Protein AF-A0A2V9VYM4-F1 (afdb_monomer_lite)

Sequence (160 aa):
MPEVARNAEREFWQPPVVAPPVVLTPVAQPGMVEACDRCETEFIPGSRFCHVCGGARSEQATKHPATAWMREILTWARHLEFHNIEKWIAGVRVKLGLPTAALVSFVLGLICVAGAVGVGLIFTVQTTLDWQAVQVWRIEWLLGASASFLAGILLKKSAS

Secondary structure (DSSP, 8-state):
--HHHHHHHHHTTPPPPPPSP------------SB-TTT-PBPPTT-SB-TTT--BHHHHHTT-HHHHHHHHHHHHHHT--HHHHHHHHHHHHHHHT--HHHHHHHHHHHHHHHHHHHHHHH----SHHHHHHHHHHHHHHHHHHHHHHHHHHHHHHHT-

Structure (mmCIF, N/CA/C/O backbone):
data_AF-A0A2V9VYM4-F1
#
_entry.id   AF-A0A2V9VYM4-F1
#
loop_
_atom_site.group_PDB
_atom_site.id
_atom_site.type_symbol
_atom_site.label_atom_id
_atom_site.label_alt_id
_atom_site.label_comp_id
_atom_site.label_asym_id
_atom_site.label_entity_id
_atom_site.label_seq_id
_atom_site.pdbx_PDB_ins_code
_atom_site.Cartn_x
_atom_site.Cartn_y
_atom_site.Cartn_z
_atom_site.occupancy
_atom_site.B_iso_or_equiv
_atom_site.auth_seq_id
_atom_site.auth_comp_id
_atom_site.auth_asym_id
_atom_site.auth_atom_id
_atom_site.pdbx_PDB_model_num
ATOM 1 N N . MET A 1 1 ? 1.933 31.046 -67.793 1.00 49.50 1 MET A N 1
ATOM 2 C CA . MET A 1 1 ? 1.882 31.037 -66.317 1.00 49.50 1 MET A CA 1
ATOM 3 C C . MET A 1 1 ? 2.760 29.909 -65.760 1.00 49.50 1 MET A C 1
ATOM 5 O O . MET A 1 1 ? 2.224 28.862 -65.427 1.00 49.50 1 MET A O 1
ATOM 9 N N . PRO A 1 2 ? 4.097 30.067 -65.717 1.00 50.38 2 PRO A N 1
ATOM 10 C CA . PRO A 1 2 ? 5.013 29.061 -65.162 1.00 50.38 2 PRO A CA 1
ATOM 11 C C . PRO A 1 2 ? 5.511 29.383 -63.735 1.00 50.38 2 PRO A C 1
ATOM 13 O O . PRO A 1 2 ? 5.990 28.488 -63.045 1.00 50.38 2 PRO A O 1
ATOM 16 N N . GLU A 1 3 ? 5.364 30.628 -63.261 1.00 53.44 3 GLU A N 1
ATOM 17 C CA . GLU A 1 3 ? 5.802 31.057 -61.921 1.00 53.44 3 GLU A CA 1
ATOM 18 C 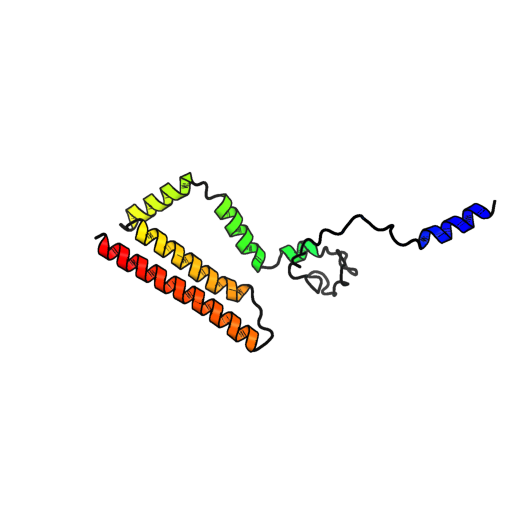C . GLU A 1 3 ? 5.076 30.341 -60.768 1.00 53.44 3 GLU A C 1
ATOM 20 O O . GLU A 1 3 ? 5.672 30.099 -59.722 1.00 53.44 3 GLU A O 1
ATOM 25 N N . VAL A 1 4 ? 3.802 29.973 -60.946 1.00 59.56 4 VAL A N 1
ATOM 26 C CA . VAL A 1 4 ? 2.980 29.387 -59.869 1.00 59.56 4 VAL A CA 1
ATOM 27 C C . VAL A 1 4 ? 3.399 27.943 -59.559 1.00 59.56 4 VAL A C 1
ATOM 29 O O . VAL A 1 4 ? 3.413 27.543 -58.399 1.00 59.56 4 VAL A O 1
ATOM 32 N N . ALA A 1 5 ? 3.832 27.179 -60.568 1.00 58.16 5 ALA A N 1
ATOM 33 C CA . ALA A 1 5 ? 4.268 25.792 -60.386 1.00 58.16 5 ALA A CA 1
ATOM 34 C C . ALA A 1 5 ? 5.604 25.683 -59.625 1.00 58.16 5 ALA A C 1
ATOM 36 O O . ALA A 1 5 ? 5.794 24.760 -58.840 1.00 58.16 5 ALA A O 1
ATOM 37 N N . ARG A 1 6 ? 6.508 26.659 -59.796 1.00 53.44 6 ARG A N 1
ATOM 38 C CA . ARG A 1 6 ? 7.813 26.684 -59.109 1.00 53.44 6 ARG A CA 1
ATOM 39 C C . ARG A 1 6 ? 7.732 27.040 -57.624 1.00 53.44 6 ARG A C 1
ATOM 41 O O . ARG A 1 6 ? 8.659 26.715 -56.886 1.00 53.44 6 ARG A O 1
ATOM 48 N N . ASN A 1 7 ? 6.668 27.717 -57.190 1.00 54.91 7 ASN A N 1
ATOM 49 C CA . ASN A 1 7 ? 6.484 28.050 -55.777 1.00 54.91 7 ASN A CA 1
ATOM 50 C C . ASN A 1 7 ? 5.916 26.869 -54.973 1.00 54.91 7 ASN A C 1
ATOM 52 O O . ASN A 1 7 ? 6.334 26.675 -53.837 1.00 54.91 7 ASN A O 1
ATOM 56 N N . ALA A 1 8 ? 5.081 26.018 -55.581 1.00 60.91 8 ALA A N 1
ATOM 57 C CA . ALA A 1 8 ? 4.496 24.851 -54.911 1.00 60.91 8 ALA A CA 1
ATOM 58 C C . ALA A 1 8 ? 5.543 23.797 -54.488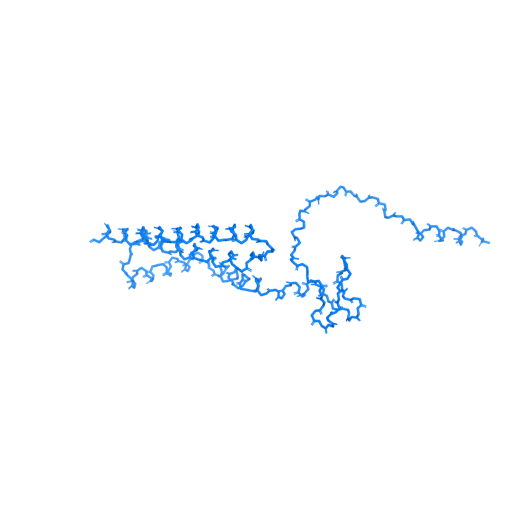 1.00 60.91 8 ALA A C 1
ATOM 60 O O . ALA A 1 8 ? 5.453 23.233 -53.401 1.00 60.91 8 ALA A O 1
ATOM 61 N N . GLU A 1 9 ? 6.587 23.567 -55.295 1.00 59.53 9 GLU A N 1
ATOM 62 C CA . GLU A 1 9 ? 7.681 22.649 -54.923 1.00 59.53 9 GLU A CA 1
ATOM 63 C C . GLU A 1 9 ? 8.544 23.173 -53.763 1.00 59.53 9 GLU A C 1
ATOM 65 O O . GLU A 1 9 ? 9.148 22.382 -53.037 1.00 59.53 9 GLU A O 1
ATOM 70 N N . ARG A 1 10 ? 8.599 24.497 -53.554 1.00 55.66 10 ARG A N 1
ATOM 71 C CA . ARG A 1 10 ? 9.357 25.100 -52.444 1.00 55.66 10 ARG A CA 1
ATOM 72 C C . ARG A 1 10 ? 8.613 25.031 -51.113 1.00 55.66 10 ARG A C 1
ATOM 74 O O . ARG A 1 10 ? 9.265 25.020 -50.073 1.00 55.66 10 ARG A O 1
ATOM 81 N N . GLU A 1 11 ? 7.283 24.972 -51.133 1.00 58.00 11 GLU A N 1
ATOM 82 C CA . GLU A 1 11 ? 6.452 24.861 -49.925 1.00 58.00 11 GLU A CA 1
ATOM 83 C C . GLU A 1 11 ? 6.497 23.458 -49.307 1.00 58.00 11 GLU A C 1
ATOM 85 O O . GLU A 1 11 ? 6.350 23.318 -48.095 1.00 58.00 11 GLU A O 1
ATOM 90 N N . PHE A 1 12 ? 6.781 22.424 -50.106 1.00 61.56 12 PHE A N 1
ATOM 91 C CA . PHE A 1 12 ? 6.808 21.036 -49.632 1.00 61.56 12 PHE A CA 1
ATOM 92 C C . PHE A 1 12 ? 7.933 20.752 -48.619 1.00 61.56 12 PHE A C 1
ATOM 94 O O . PHE A 1 12 ? 7.820 19.831 -47.814 1.00 61.56 12 PHE A O 1
ATOM 101 N N . TRP A 1 13 ? 9.009 21.550 -48.631 1.00 60.44 13 TRP A N 1
ATOM 102 C CA . TRP A 1 13 ? 10.202 21.336 -47.800 1.00 60.44 13 TRP A CA 1
ATOM 103 C C . TRP A 1 13 ? 10.461 22.429 -46.756 1.00 60.44 13 TRP A C 1
ATOM 105 O O . TRP A 1 13 ? 11.564 22.498 -46.210 1.00 60.44 13 TRP A O 1
ATOM 115 N N . GLN A 1 14 ? 9.486 23.288 -46.439 1.00 60.75 14 GLN A N 1
ATOM 116 C CA . GLN A 1 14 ? 9.689 24.259 -45.362 1.00 60.75 14 GLN A CA 1
ATOM 117 C C . GLN A 1 14 ? 9.597 23.578 -43.984 1.00 60.75 14 GLN A C 1
ATOM 119 O O . GLN A 1 14 ? 8.584 22.945 -43.681 1.00 60.75 14 GLN A O 1
ATOM 124 N N . PRO A 1 15 ? 10.631 23.690 -43.127 1.00 52.78 15 PRO A N 1
ATOM 125 C CA . PRO A 1 15 ? 10.552 23.186 -41.763 1.00 52.78 15 PRO A CA 1
ATOM 126 C C . PRO A 1 15 ? 9.474 23.960 -40.982 1.00 52.78 15 PRO A C 1
ATOM 128 O O . PRO A 1 15 ? 9.276 25.150 -41.247 1.00 52.78 15 PRO A O 1
ATOM 131 N N . PRO A 1 16 ? 8.781 23.327 -40.015 1.00 57.69 16 PRO A N 1
ATOM 132 C CA . PRO A 1 16 ? 7.723 23.986 -39.259 1.00 57.69 16 PRO A CA 1
ATOM 133 C C . PRO A 1 16 ? 8.269 25.252 -38.597 1.00 57.69 16 PRO A C 1
ATOM 135 O O . PRO A 1 16 ? 9.275 25.198 -37.886 1.00 57.69 16 PRO A O 1
ATOM 138 N N . VAL A 1 17 ? 7.622 26.393 -38.838 1.00 61.12 17 VAL A N 1
ATOM 139 C CA . VAL A 1 17 ? 7.974 27.667 -38.199 1.00 61.12 17 VAL A CA 1
ATOM 140 C C . VAL A 1 17 ? 7.956 27.466 -36.681 1.00 61.12 17 VAL A C 1
ATOM 142 O O . VAL A 1 17 ? 6.990 26.939 -36.130 1.00 61.12 17 VAL A O 1
ATOM 145 N N . VAL A 1 18 ? 9.064 27.831 -36.031 1.00 57.94 18 VAL A N 1
ATOM 146 C CA . VAL A 1 18 ? 9.358 27.582 -34.613 1.00 57.94 18 VAL A CA 1
ATOM 147 C C . VAL A 1 18 ? 8.173 27.976 -33.724 1.00 57.94 18 VAL A C 1
ATOM 149 O O . VAL A 1 18 ? 7.779 29.140 -33.670 1.00 57.94 18 VAL A O 1
ATOM 152 N N . ALA A 1 19 ? 7.610 26.988 -33.027 1.00 57.16 19 ALA A N 1
ATOM 153 C CA . ALA A 1 19 ? 6.556 27.178 -32.037 1.00 57.16 19 ALA A CA 1
ATOM 154 C C . ALA A 1 19 ? 7.085 27.917 -30.780 1.00 57.16 19 ALA A C 1
ATOM 156 O O . ALA A 1 19 ? 8.272 27.800 -30.462 1.00 57.16 19 ALA A O 1
ATOM 157 N N . PRO A 1 20 ? 6.228 28.660 -30.045 1.00 53.00 20 PRO A N 1
ATOM 158 C CA . PRO A 1 20 ? 6.589 29.335 -28.791 1.00 53.00 20 PRO A CA 1
ATOM 159 C C . PRO A 1 20 ? 7.131 28.357 -27.726 1.00 53.00 20 PRO A C 1
ATOM 161 O O . PRO A 1 20 ? 6.915 27.148 -27.846 1.00 53.00 20 PRO A O 1
ATOM 164 N N . PRO A 1 21 ? 7.860 28.855 -26.702 1.00 46.31 21 PRO A N 1
ATOM 165 C CA . PRO A 1 21 ? 8.792 28.065 -25.903 1.00 46.31 21 PRO A CA 1
ATOM 166 C C . PRO A 1 21 ? 8.160 26.805 -25.322 1.00 46.31 21 PRO A C 1
ATOM 168 O O . PRO A 1 21 ? 7.143 26.845 -24.629 1.00 46.31 21 PRO A O 1
ATOM 171 N N . VAL A 1 22 ? 8.832 25.689 -25.597 1.00 51.16 22 VAL A N 1
ATOM 172 C CA . VAL A 1 22 ? 8.578 24.380 -25.009 1.00 51.16 22 VAL A CA 1
ATOM 173 C C . VAL A 1 22 ? 8.654 24.518 -23.492 1.00 51.16 22 VAL A C 1
ATOM 175 O O . VAL A 1 22 ? 9.733 24.599 -22.906 1.00 51.16 22 VAL A O 1
ATOM 178 N N . VAL A 1 23 ? 7.492 24.520 -22.844 1.00 48.31 23 VAL A N 1
ATOM 179 C CA . VAL A 1 23 ? 7.399 24.115 -21.447 1.00 48.31 23 VAL A CA 1
ATOM 180 C C . VAL A 1 23 ? 7.785 22.642 -21.444 1.00 48.31 23 VAL A C 1
ATOM 182 O O . VAL A 1 23 ? 7.014 21.798 -21.903 1.00 48.31 23 VAL A O 1
ATOM 185 N N . LEU A 1 24 ? 9.002 22.341 -20.986 1.00 43.91 24 LEU A N 1
ATOM 186 C CA . LEU A 1 24 ? 9.437 20.983 -20.679 1.00 43.91 24 LEU A CA 1
ATOM 187 C C . LEU A 1 24 ? 8.566 20.476 -19.528 1.00 43.91 24 LEU A C 1
ATOM 189 O O . LEU A 1 24 ? 8.944 20.506 -18.361 1.00 43.91 24 LEU A O 1
ATOM 193 N N . THR A 1 25 ? 7.358 20.036 -19.860 1.00 47.22 25 THR A N 1
ATOM 194 C CA . THR A 1 25 ? 6.664 19.066 -19.033 1.00 47.22 25 THR A CA 1
ATOM 195 C C . THR A 1 25 ? 7.531 17.814 -19.088 1.00 47.22 25 THR A C 1
ATOM 197 O O . THR A 1 25 ? 7.842 17.352 -20.190 1.00 47.22 25 THR A O 1
ATOM 200 N N . PRO A 1 26 ? 7.975 17.264 -17.945 1.00 40.03 26 PRO A N 1
ATOM 201 C CA . PRO A 1 26 ? 8.543 15.935 -17.948 1.00 40.03 26 PRO A CA 1
ATOM 202 C C . PRO A 1 26 ? 7.421 15.033 -18.449 1.00 40.03 26 PRO A C 1
ATOM 204 O O . PRO A 1 26 ? 6.457 14.762 -17.732 1.00 40.03 26 PRO A O 1
ATOM 207 N N . VAL A 1 27 ? 7.505 14.615 -19.711 1.00 43.53 27 VAL A N 1
ATOM 208 C CA . VAL A 1 27 ? 6.760 13.460 -20.181 1.00 43.53 27 VAL A CA 1
ATOM 209 C C . VAL A 1 27 ? 7.390 12.312 -19.417 1.00 43.53 27 VAL A C 1
ATOM 211 O O . VAL A 1 27 ? 8.401 11.750 -19.832 1.00 43.53 27 VAL A O 1
ATOM 214 N N . ALA A 1 28 ? 6.843 12.039 -18.232 1.00 40.81 28 ALA A N 1
ATOM 215 C CA . ALA A 1 28 ? 6.978 10.755 -17.586 1.00 40.81 28 ALA A CA 1
ATOM 216 C C . ALA A 1 28 ? 6.583 9.754 -18.661 1.00 40.81 28 ALA A C 1
ATOM 218 O O . ALA A 1 28 ? 5.405 9.679 -18.995 1.00 40.81 28 ALA A O 1
ATOM 219 N N . GLN A 1 29 ? 7.563 9.119 -19.303 1.00 43.12 29 GLN A N 1
ATOM 220 C CA . GLN A 1 29 ? 7.290 8.126 -20.325 1.00 43.12 29 GLN A CA 1
ATOM 221 C C . GLN A 1 29 ? 6.611 6.978 -19.580 1.00 43.12 29 GLN A C 1
ATOM 223 O O . GLN A 1 29 ? 7.286 6.288 -18.811 1.00 43.12 29 GLN A O 1
ATOM 228 N N . PRO A 1 30 ? 5.285 6.789 -19.714 1.00 47.56 30 PRO A N 1
ATOM 229 C CA . PRO A 1 30 ? 4.707 5.555 -19.223 1.00 47.56 30 PRO A CA 1
ATOM 230 C C . PRO A 1 30 ? 5.315 4.466 -20.106 1.00 47.56 30 PRO A C 1
ATOM 232 O O . PRO A 1 30 ? 5.329 4.649 -21.324 1.00 47.56 30 PRO A O 1
ATOM 235 N N . GLY A 1 31 ? 5.878 3.416 -19.495 1.00 55.19 31 GLY A N 1
ATOM 236 C CA . GLY A 1 31 ? 6.606 2.334 -20.171 1.00 55.19 31 GLY A CA 1
ATOM 237 C C . GLY A 1 31 ? 6.037 2.063 -21.559 1.00 55.19 31 GLY A C 1
ATOM 238 O O . GLY A 1 31 ? 4.923 1.556 -21.698 1.00 55.19 31 GLY A O 1
ATOM 239 N N . MET A 1 32 ? 6.740 2.550 -22.584 1.00 55.34 32 MET A N 1
ATOM 240 C CA . MET A 1 32 ? 6.224 2.501 -23.941 1.00 55.34 32 MET A CA 1
ATOM 241 C C . MET A 1 32 ? 6.337 1.061 -24.400 1.00 55.34 32 MET A C 1
ATOM 243 O O . MET A 1 32 ? 7.434 0.520 -24.458 1.00 55.34 32 MET A O 1
ATOM 247 N N . VAL A 1 33 ? 5.204 0.448 -24.728 1.00 61.66 33 VAL A N 1
ATOM 248 C CA . VAL A 1 33 ? 5.185 -0.895 -25.304 1.00 61.66 33 VAL A CA 1
ATOM 249 C C . VAL A 1 33 ? 6.031 -0.866 -26.587 1.00 61.66 33 VAL A C 1
ATOM 251 O O . VAL A 1 33 ? 5.762 -0.080 -27.508 1.00 61.66 33 VAL A O 1
ATOM 254 N N . GLU A 1 34 ? 7.119 -1.636 -26.602 1.00 70.62 34 GLU A N 1
ATOM 255 C CA . GLU A 1 34 ? 8.090 -1.659 -27.705 1.00 70.62 34 GLU A CA 1
ATOM 256 C C . GLU A 1 34 ? 7.565 -2.465 -28.901 1.00 70.62 34 GLU A C 1
ATOM 258 O O . GLU A 1 34 ? 7.880 -2.131 -30.041 1.00 70.62 34 GLU A O 1
ATOM 263 N N . ALA A 1 35 ? 6.659 -3.419 -28.660 1.00 83.31 35 ALA A N 1
ATOM 264 C CA . ALA A 1 35 ? 6.013 -4.252 -29.672 1.00 83.31 35 ALA A CA 1
ATOM 265 C C . ALA A 1 35 ? 4.479 -4.153 -29.623 1.00 83.31 35 ALA A C 1
ATOM 267 O O . ALA A 1 35 ? 3.885 -3.872 -28.589 1.00 83.31 35 ALA A O 1
ATOM 268 N N . CYS A 1 36 ? 3.815 -4.361 -30.756 1.00 84.94 36 CYS A N 1
ATOM 269 C CA . CYS A 1 36 ? 2.358 -4.342 -30.835 1.00 84.94 36 CYS A CA 1
ATOM 270 C C . CYS A 1 36 ? 1.740 -5.655 -30.341 1.00 84.94 36 CYS A C 1
ATOM 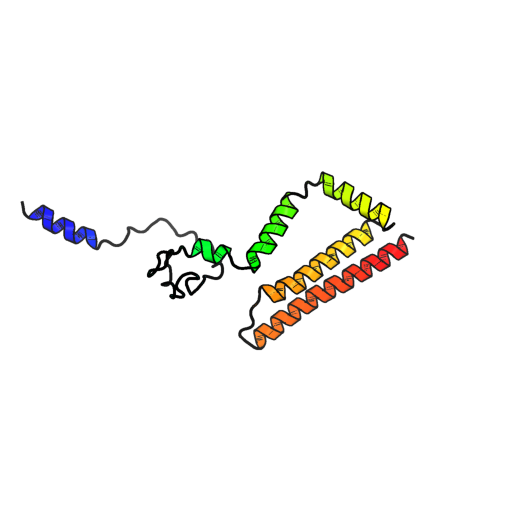272 O O . CYS A 1 36 ? 1.975 -6.694 -30.944 1.00 84.94 36 CYS A O 1
ATOM 274 N N . ASP A 1 37 ? 0.825 -5.603 -29.367 1.00 83.44 37 ASP A N 1
ATOM 275 C CA . ASP A 1 37 ? 0.129 -6.795 -28.831 1.00 83.44 37 ASP A CA 1
ATOM 276 C C . ASP A 1 37 ? -0.702 -7.579 -29.868 1.00 83.44 37 ASP A C 1
ATOM 278 O O . ASP A 1 37 ? -1.182 -8.674 -29.589 1.00 83.44 37 ASP A O 1
ATOM 282 N N . ARG A 1 38 ? -0.972 -6.990 -31.042 1.00 81.62 38 ARG A N 1
ATOM 283 C CA . ARG A 1 38 ? -1.860 -7.576 -32.060 1.00 81.62 38 ARG A CA 1
ATOM 284 C C . ARG A 1 38 ? -1.115 -8.334 -33.155 1.00 81.62 38 ARG A C 1
ATOM 286 O O . ARG A 1 38 ? -1.647 -9.307 -33.673 1.00 81.62 38 ARG A O 1
ATOM 293 N N . CYS A 1 39 ? 0.050 -7.840 -33.561 1.00 88.06 39 CYS A N 1
ATOM 294 C CA . CYS A 1 39 ? 0.826 -8.397 -34.674 1.00 88.06 39 CYS A CA 1
ATOM 295 C C . CYS A 1 39 ? 2.306 -8.592 -34.333 1.00 88.06 39 CYS A C 1
ATOM 297 O O . CYS A 1 39 ? 3.096 -8.875 -35.227 1.00 88.06 39 CYS A O 1
ATOM 299 N N . GLU A 1 40 ? 2.675 -8.373 -33.068 1.00 85.00 40 GLU A N 1
ATOM 300 C CA . GLU A 1 40 ? 4.011 -8.583 -32.495 1.00 85.00 40 GLU A CA 1
ATOM 301 C C . GLU A 1 40 ? 5.129 -7.782 -33.176 1.00 85.00 40 GLU A C 1
ATOM 303 O O . GLU A 1 40 ? 6.310 -7.985 -32.920 1.00 85.00 40 GLU A O 1
ATOM 308 N N . THR A 1 41 ? 4.768 -6.819 -34.024 1.00 85.69 41 THR A N 1
ATOM 309 C CA . THR A 1 41 ? 5.735 -5.963 -34.705 1.00 85.69 41 THR A CA 1
ATOM 310 C C . THR A 1 41 ? 6.178 -4.833 -33.793 1.00 85.69 41 THR A C 1
ATOM 312 O O . THR A 1 41 ? 5.348 -4.198 -33.135 1.00 85.69 41 THR A O 1
ATOM 315 N N . GLU A 1 42 ? 7.475 -4.542 -33.805 1.00 84.75 42 GLU A N 1
ATOM 316 C CA . GLU A 1 42 ? 8.040 -3.386 -33.121 1.00 84.75 42 GLU A CA 1
ATOM 317 C C . GLU A 1 42 ? 7.419 -2.065 -33.604 1.00 84.75 42 GLU A C 1
ATOM 319 O O . GLU A 1 42 ? 7.126 -1.846 -34.787 1.00 84.75 42 GLU A O 1
ATOM 324 N N . PHE A 1 43 ? 7.176 -1.162 -32.660 1.00 85.56 43 PHE A N 1
ATOM 325 C CA . PHE A 1 43 ? 6.721 0.184 -32.970 1.00 85.56 43 PHE A CA 1
ATOM 326 C C . PHE A 1 43 ? 7.913 1.076 -33.299 1.00 85.56 43 PHE A C 1
ATOM 328 O O . PHE A 1 43 ? 8.869 1.170 -32.532 1.00 85.56 43 PHE A O 1
ATOM 335 N N . ILE A 1 44 ? 7.784 1.862 -34.367 1.00 83.44 44 ILE A N 1
ATOM 336 C CA . ILE A 1 44 ? 8.755 2.908 -34.696 1.00 83.44 44 ILE A CA 1
ATOM 337 C C . ILE A 1 44 ? 8.821 3.907 -33.520 1.00 83.44 44 ILE A C 1
ATOM 339 O O . ILE A 1 44 ? 7.763 4.293 -32.992 1.00 83.44 44 ILE A O 1
ATOM 343 N N . PRO A 1 45 ? 10.014 4.347 -33.082 1.00 81.56 45 PRO A N 1
ATOM 344 C CA . PRO A 1 45 ? 10.150 5.361 -32.039 1.00 81.56 45 PRO A CA 1
ATOM 345 C C . PRO A 1 45 ? 9.300 6.604 -32.345 1.00 81.56 45 PRO A C 1
ATOM 347 O O . PRO A 1 45 ? 9.336 7.139 -33.448 1.00 81.56 45 PRO A O 1
ATOM 350 N N . GLY A 1 46 ? 8.473 7.035 -31.387 1.00 74.88 46 GLY A N 1
ATOM 351 C CA . GLY A 1 46 ? 7.565 8.181 -31.555 1.00 74.88 46 GLY A CA 1
ATOM 352 C C . GLY A 1 46 ? 6.266 7.914 -32.336 1.00 74.88 46 GLY A C 1
ATOM 353 O O . GLY A 1 46 ? 5.396 8.784 -32.369 1.00 74.88 46 GLY A O 1
ATOM 354 N N . SER A 1 47 ? 6.073 6.725 -32.921 1.00 80.81 47 SER A N 1
ATOM 355 C CA . SER A 1 47 ? 4.809 6.379 -33.588 1.00 80.81 47 SER A CA 1
ATOM 356 C C . SER A 1 47 ? 3.669 6.155 -32.584 1.00 80.81 47 SER A C 1
ATOM 358 O O . SER A 1 47 ? 3.844 5.518 -31.540 1.00 80.81 47 SER A O 1
ATOM 360 N N . ARG A 1 48 ? 2.479 6.687 -32.907 1.00 82.56 48 ARG A N 1
ATOM 361 C CA . ARG A 1 48 ? 1.237 6.488 -32.130 1.00 82.56 48 ARG A CA 1
ATOM 362 C C . ARG A 1 48 ? 0.460 5.232 -32.535 1.00 82.56 48 ARG A C 1
ATOM 364 O O . ARG A 1 48 ? -0.325 4.733 -31.732 1.00 82.56 48 ARG A O 1
ATOM 371 N N . PHE A 1 49 ? 0.687 4.726 -33.746 1.00 86.44 49 PHE A N 1
ATOM 372 C CA . PHE A 1 49 ? -0.005 3.574 -34.325 1.00 86.44 49 PHE A CA 1
ATOM 373 C C . PHE A 1 49 ? 1.000 2.580 -34.916 1.00 86.44 49 PHE A C 1
ATOM 375 O O . PHE A 1 49 ? 2.076 2.980 -35.361 1.00 86.44 49 PHE A O 1
ATOM 382 N N . CYS A 1 50 ? 0.650 1.293 -34.924 1.00 89.19 50 CYS A N 1
ATOM 383 C CA . CYS A 1 50 ? 1.478 0.241 -35.501 1.00 89.19 50 CYS A CA 1
ATOM 384 C C . CYS A 1 50 ? 1.489 0.381 -37.024 1.00 89.19 50 CYS A C 1
ATOM 386 O O . CYS A 1 50 ? 0.433 0.461 -37.650 1.00 89.19 50 CYS A O 1
ATOM 388 N N . HIS A 1 51 ? 2.678 0.364 -37.619 1.00 89.00 51 HIS A N 1
ATOM 389 C CA . HIS A 1 51 ? 2.852 0.529 -39.059 1.00 89.00 51 HIS A CA 1
ATOM 390 C C . HIS A 1 51 ? 2.374 -0.683 -39.882 1.00 89.00 51 HIS A C 1
ATOM 392 O O . HIS A 1 51 ? 2.168 -0.547 -41.082 1.00 89.00 51 HIS A O 1
ATOM 398 N N . VAL A 1 52 ? 2.177 -1.847 -39.249 1.00 91.50 52 VAL A N 1
ATOM 399 C CA . VAL A 1 52 ? 1.700 -3.073 -39.914 1.00 91.50 52 VAL A CA 1
ATOM 400 C C . VAL A 1 52 ? 0.188 -3.237 -39.786 1.00 91.50 52 VAL A C 1
ATOM 402 O O . VAL A 1 52 ? -0.502 -3.397 -40.786 1.00 91.50 52 VAL A O 1
ATOM 405 N N . CYS A 1 53 ? -0.349 -3.200 -38.562 1.00 90.19 53 CYS A N 1
ATOM 406 C CA . CYS A 1 53 ? -1.763 -3.513 -38.312 1.00 90.19 53 CYS A CA 1
ATOM 407 C C . CYS A 1 53 ? -2.635 -2.304 -37.933 1.00 90.19 53 CYS A C 1
ATOM 409 O O . CYS A 1 53 ? -3.839 -2.464 -37.730 1.00 90.19 53 CYS A O 1
ATOM 411 N N . GLY A 1 54 ? -2.048 -1.113 -37.773 1.00 86.75 54 GLY A N 1
ATOM 412 C CA . GLY A 1 54 ? -2.764 0.105 -37.380 1.00 86.75 54 GLY A CA 1
ATOM 413 C C . GLY A 1 54 ? -3.181 0.188 -35.904 1.00 86.75 54 GLY A C 1
ATOM 414 O O . GLY A 1 54 ? -3.886 1.120 -35.528 1.00 86.75 54 GLY A O 1
ATOM 415 N N . GLY A 1 55 ? -2.771 -0.753 -35.043 1.00 85.19 55 GLY A N 1
ATOM 416 C CA . GLY A 1 55 ? -3.116 -0.744 -33.612 1.00 85.19 55 GLY A CA 1
ATOM 417 C C . GLY A 1 55 ? -2.571 0.480 -32.860 1.00 85.19 55 GLY A C 1
ATOM 418 O O . GLY A 1 55 ? -1.421 0.865 -33.065 1.00 85.19 55 GLY A O 1
ATOM 419 N N . ALA A 1 56 ? -3.378 1.090 -31.984 1.00 83.00 56 ALA A N 1
ATOM 420 C CA . ALA A 1 56 ? -2.994 2.274 -31.211 1.00 83.00 56 ALA A CA 1
ATOM 421 C C . ALA A 1 56 ? -2.092 1.924 -30.011 1.00 83.00 56 ALA A C 1
ATOM 423 O O . ALA A 1 56 ? -2.456 1.117 -29.155 1.00 83.00 56 ALA A O 1
ATOM 424 N N . ARG A 1 57 ? -0.937 2.593 -29.905 1.00 76.94 57 ARG A N 1
ATOM 425 C CA . ARG A 1 57 ? 0.072 2.356 -28.855 1.00 76.94 57 ARG A CA 1
ATOM 426 C C . ARG A 1 57 ? -0.395 2.791 -27.463 1.00 76.94 57 ARG A C 1
ATOM 428 O O . ARG A 1 57 ? -0.068 2.158 -26.464 1.00 76.94 57 ARG A O 1
ATOM 435 N N . SER A 1 58 ? -1.183 3.867 -27.385 1.00 67.44 58 SER A N 1
ATOM 436 C CA . SER A 1 58 ? -1.664 4.433 -26.115 1.00 67.44 58 SER A CA 1
ATOM 437 C C . SER A 1 58 ? -2.693 3.550 -25.412 1.00 67.44 58 SER A C 1
ATOM 439 O O . SER A 1 58 ? -2.682 3.457 -24.189 1.00 67.44 58 SER A O 1
ATOM 441 N N . GLU A 1 59 ? -3.566 2.883 -26.166 1.00 63.75 59 GLU A N 1
ATOM 442 C CA . GLU A 1 59 ? -4.558 1.962 -25.597 1.00 63.75 59 GLU A CA 1
ATOM 443 C C . GLU A 1 59 ? -3.889 0.700 -25.040 1.00 63.75 59 GLU A C 1
ATOM 445 O O . GLU A 1 59 ? -4.312 0.169 -24.015 1.00 63.75 59 GLU A O 1
ATOM 450 N N . GLN A 1 60 ? -2.800 0.254 -25.669 1.00 62.88 60 GLN A N 1
ATOM 451 C CA . GLN A 1 60 ? -2.012 -0.897 -25.224 1.00 62.88 60 GLN A CA 1
ATOM 452 C C . GLN A 1 60 ? -1.203 -0.577 -23.959 1.00 62.88 60 GLN A C 1
ATOM 454 O O . GLN A 1 60 ? -1.224 -1.355 -23.010 1.00 62.88 60 GLN A O 1
ATOM 459 N N . ALA A 1 61 ? -0.618 0.623 -23.856 1.00 59.94 61 ALA A N 1
ATOM 460 C CA . ALA A 1 61 ? 0.068 1.066 -22.636 1.00 59.94 61 ALA A CA 1
ATOM 461 C C . ALA A 1 61 ? -0.855 1.080 -21.397 1.00 59.94 61 ALA A C 1
ATOM 463 O O . ALA A 1 61 ? -0.419 0.764 -20.291 1.00 59.94 61 ALA A O 1
ATOM 464 N N . THR A 1 62 ? -2.151 1.379 -21.568 1.00 55.38 62 THR A N 1
ATOM 465 C CA . THR A 1 62 ? -3.135 1.336 -20.466 1.00 55.38 62 THR A CA 1
ATOM 466 C C . THR A 1 62 ? -3.536 -0.071 -20.018 1.00 55.38 62 THR A C 1
ATOM 468 O O . THR A 1 62 ? -4.196 -0.210 -18.990 1.00 55.38 62 THR A O 1
ATOM 471 N N . LYS A 1 63 ? -3.137 -1.116 -20.754 1.00 53.25 63 LYS A N 1
ATOM 472 C CA . LYS A 1 63 ? -3.354 -2.519 -20.370 1.00 53.25 63 LYS A CA 1
ATOM 473 C C . LYS A 1 63 ? -2.236 -3.076 -19.491 1.00 53.25 63 LYS A C 1
ATOM 475 O O . LYS A 1 63 ? -2.324 -4.231 -19.083 1.00 53.25 63 LYS A O 1
ATOM 480 N N . HIS A 1 64 ? -1.210 -2.282 -19.159 1.00 53.72 64 HIS A N 1
ATOM 481 C CA . HIS A 1 64 ? -0.189 -2.730 -18.218 1.00 53.72 64 HIS A CA 1
ATOM 482 C C . HIS A 1 64 ? -0.841 -3.117 -16.879 1.00 53.72 64 HIS A C 1
ATOM 484 O O . HIS A 1 64 ? -1.529 -2.284 -16.270 1.00 53.72 64 HIS A O 1
ATOM 490 N N . PRO A 1 65 ? -0.597 -4.342 -16.375 1.00 53.88 65 PRO A N 1
ATOM 491 C CA . PRO A 1 65 ? -1.274 -4.877 -15.194 1.00 53.88 65 PRO A CA 1
ATOM 492 C C . PRO A 1 65 ? -1.034 -4.013 -13.953 1.00 53.88 65 PRO A C 1
ATOM 494 O O . PRO A 1 65 ? -1.912 -3.899 -13.104 1.00 53.88 65 PRO A O 1
ATOM 497 N N . ALA A 1 66 ? 0.109 -3.321 -13.893 1.00 55.38 66 ALA A N 1
ATOM 498 C CA . ALA A 1 66 ? 0.466 -2.399 -12.821 1.00 55.38 66 ALA A CA 1
ATOM 499 C C . ALA A 1 66 ? -0.457 -1.166 -12.721 1.00 55.38 66 ALA A C 1
ATOM 501 O O . ALA A 1 66 ? -0.560 -0.576 -11.652 1.00 55.38 66 ALA A O 1
ATOM 502 N N . THR A 1 67 ? -1.155 -0.785 -13.795 1.00 59.00 67 THR A N 1
ATOM 503 C CA . THR A 1 67 ? -2.071 0.372 -13.787 1.00 59.00 67 THR A CA 1
ATOM 504 C C . THR A 1 67 ? -3.526 -0.005 -13.521 1.00 59.00 67 THR A C 1
ATOM 506 O O . THR A 1 67 ? -4.291 0.837 -13.056 1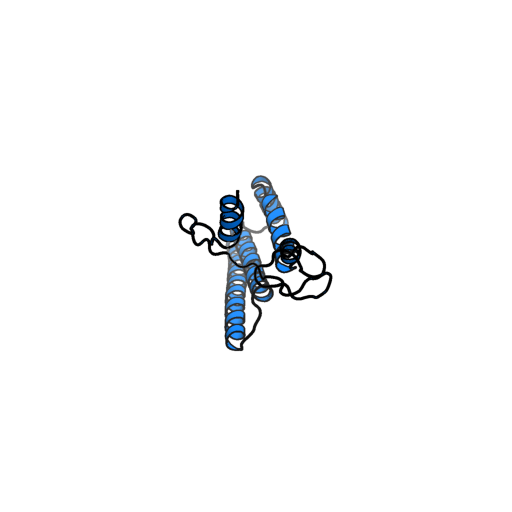.00 59.00 67 THR A O 1
ATOM 509 N N . ALA A 1 68 ? -3.908 -1.266 -13.747 1.00 63.50 68 ALA A N 1
ATOM 510 C CA . ALA A 1 68 ? -5.277 -1.739 -13.551 1.00 63.50 68 ALA A CA 1
ATOM 511 C C . ALA A 1 68 ? -5.678 -1.748 -12.064 1.00 63.50 68 ALA A C 1
ATOM 513 O O . ALA A 1 68 ? -6.655 -1.101 -11.688 1.00 63.50 68 ALA A O 1
ATOM 514 N N . TRP A 1 69 ? -4.877 -2.383 -11.198 1.00 65.62 69 TRP A N 1
ATOM 515 C CA . TRP A 1 69 ? -5.161 -2.453 -9.755 1.00 65.62 69 TRP A CA 1
ATOM 516 C C . TRP A 1 69 ? -5.078 -1.077 -9.069 1.00 65.62 69 TRP A C 1
ATOM 518 O O . TRP A 1 69 ? -5.913 -0.751 -8.228 1.00 65.62 69 TRP A O 1
ATOM 528 N N . MET A 1 70 ? -4.125 -0.221 -9.468 1.00 63.44 70 MET A N 1
ATOM 529 C CA . MET A 1 70 ? -4.021 1.156 -8.960 1.00 63.44 70 MET A CA 1
ATOM 530 C C . MET A 1 70 ? -5.240 1.997 -9.339 1.00 63.44 70 MET A C 1
ATOM 532 O O . MET A 1 70 ? -5.695 2.813 -8.540 1.00 63.44 70 MET A O 1
ATOM 536 N N . ARG A 1 71 ? -5.800 1.790 -10.534 1.00 66.56 71 ARG A N 1
ATOM 537 C CA . ARG A 1 71 ? -7.007 2.488 -10.979 1.00 66.56 71 ARG A CA 1
ATOM 538 C C . ARG A 1 71 ? -8.229 2.043 -10.182 1.00 66.56 71 ARG A C 1
ATOM 540 O O . ARG A 1 71 ? -8.992 2.911 -9.772 1.00 66.56 71 ARG A O 1
ATOM 547 N N . GLU A 1 72 ? -8.356 0.747 -9.893 1.00 71.00 72 GLU A N 1
ATOM 548 C CA . GLU A 1 72 ? -9.415 0.219 -9.024 1.00 71.00 72 GLU A CA 1
ATOM 549 C C . GLU A 1 72 ? -9.323 0.764 -7.596 1.00 71.00 72 GLU A C 1
ATOM 551 O O . GLU A 1 72 ? -10.320 1.259 -7.064 1.00 71.00 72 GLU A O 1
ATOM 556 N N . ILE A 1 73 ? -8.124 0.777 -7.004 1.00 69.38 73 ILE A N 1
ATOM 557 C CA . ILE A 1 73 ? -7.898 1.382 -5.685 1.00 69.38 73 ILE A CA 1
ATOM 558 C C . ILE A 1 73 ? -8.245 2.865 -5.705 1.00 69.38 73 ILE A C 1
ATOM 560 O O . ILE A 1 73 ? -8.887 3.343 -4.779 1.00 69.38 73 ILE A O 1
ATOM 564 N N . LEU A 1 74 ? -7.864 3.605 -6.747 1.00 72.06 74 LEU A N 1
ATOM 565 C CA . LEU A 1 74 ? -8.141 5.037 -6.823 1.00 72.06 74 LEU A CA 1
ATOM 566 C C . LEU A 1 74 ? -9.637 5.323 -7.021 1.00 72.06 74 LEU A C 1
ATOM 568 O O . LEU A 1 74 ? -10.152 6.303 -6.485 1.00 72.06 74 LEU A O 1
ATOM 572 N N . THR A 1 75 ? -10.356 4.470 -7.754 1.00 74.00 75 THR A N 1
ATOM 573 C CA . THR A 1 75 ? -11.820 4.550 -7.861 1.00 74.00 75 THR A CA 1
ATOM 574 C C . THR A 1 75 ? -12.519 4.165 -6.562 1.00 74.00 75 THR A C 1
ATOM 576 O O . THR A 1 75 ? -13.468 4.840 -6.170 1.00 74.00 75 THR A O 1
ATOM 579 N N . TRP A 1 76 ? -12.022 3.150 -5.852 1.00 68.31 76 TRP A N 1
ATOM 580 C CA . TRP A 1 76 ? -12.518 2.771 -4.531 1.00 68.31 76 TRP A CA 1
ATOM 581 C C . TRP A 1 76 ? -12.243 3.873 -3.501 1.00 68.31 76 TRP A C 1
ATOM 583 O O . TRP A 1 76 ? -13.140 4.261 -2.760 1.00 68.31 76 TRP A O 1
ATOM 593 N N . ALA A 1 77 ? -11.050 4.469 -3.534 1.00 69.81 77 ALA A N 1
ATOM 594 C CA . ALA A 1 77 ? -10.665 5.591 -2.688 1.00 69.81 77 ALA A CA 1
ATOM 595 C C . ALA A 1 77 ? -11.488 6.851 -2.985 1.00 69.81 77 ALA A C 1
ATOM 597 O O . ALA A 1 77 ? -11.828 7.589 -2.069 1.00 69.81 77 ALA A O 1
ATOM 598 N N . ARG A 1 78 ? -11.877 7.080 -4.245 1.00 69.06 78 ARG A N 1
ATOM 599 C CA . ARG A 1 78 ? -12.816 8.153 -4.609 1.00 69.06 78 ARG A CA 1
ATOM 600 C C . ARG A 1 78 ? -14.222 7.910 -4.056 1.00 69.06 78 ARG A C 1
ATOM 602 O O . ARG A 1 78 ? -14.925 8.871 -3.772 1.00 69.06 78 ARG A O 1
ATOM 609 N N . HIS A 1 79 ? -14.613 6.647 -3.882 1.00 64.19 79 HIS A N 1
ATOM 610 C CA . HIS A 1 79 ? -15.864 6.255 -3.231 1.00 64.19 79 HIS A CA 1
ATOM 611 C C . HIS A 1 79 ? -15.804 6.272 -1.695 1.00 64.19 79 HIS A C 1
ATOM 613 O O . HIS A 1 79 ? -16.848 6.143 -1.049 1.00 64.19 79 HIS A O 1
ATOM 619 N N . LEU A 1 80 ? -14.626 6.472 -1.093 1.00 61.09 80 LEU A N 1
ATOM 620 C CA . LEU A 1 80 ? -14.492 6.760 0.334 1.00 61.09 80 LEU A CA 1
ATOM 621 C C . LEU A 1 80 ? -14.916 8.210 0.611 1.00 61.09 80 LEU A C 1
ATOM 623 O O . LEU A 1 80 ? -14.104 9.062 0.965 1.00 61.09 80 LEU A O 1
ATOM 627 N N . GLU A 1 81 ? -16.204 8.513 0.462 1.00 64.94 81 GLU A N 1
ATOM 628 C CA . GLU A 1 81 ? -16.760 9.725 1.058 1.00 64.94 81 GLU A CA 1
ATOM 629 C C . GLU A 1 81 ? -16.500 9.698 2.574 1.00 64.94 81 GLU A C 1
ATOM 631 O O . GLU A 1 81 ? -16.766 8.693 3.244 1.00 64.94 81 GLU A O 1
ATOM 636 N N . PHE A 1 82 ? -15.987 10.805 3.124 1.00 57.31 82 PHE A N 1
ATOM 637 C CA . PHE A 1 82 ? -15.533 10.924 4.519 1.00 57.31 82 PHE A CA 1
ATOM 638 C C . PHE A 1 82 ? -16.554 10.411 5.553 1.00 57.31 82 PHE A C 1
ATOM 640 O O . PHE A 1 82 ? -16.177 9.859 6.585 1.00 57.31 82 PHE A O 1
ATOM 647 N N . HIS A 1 83 ? -17.849 10.506 5.244 1.00 59.12 83 HIS A N 1
ATOM 648 C CA . HIS A 1 83 ? -18.940 10.084 6.121 1.00 59.12 83 HIS A CA 1
ATOM 649 C C . HIS A 1 83 ? -19.026 8.562 6.341 1.00 59.12 83 HIS A C 1
ATOM 651 O O . HIS A 1 83 ? -19.490 8.100 7.386 1.00 59.12 83 HIS A O 1
ATOM 657 N N . ASN A 1 84 ? -18.561 7.762 5.378 1.00 68.19 84 ASN A N 1
ATOM 658 C CA . ASN A 1 84 ? -18.548 6.304 5.499 1.00 68.19 84 ASN A CA 1
ATOM 659 C C . ASN A 1 84 ? -17.316 5.799 6.258 1.00 68.19 84 ASN A C 1
ATOM 661 O O . ASN A 1 84 ? -17.381 4.741 6.886 1.00 68.19 84 ASN A O 1
ATOM 665 N N . ILE A 1 85 ? -16.223 6.569 6.259 1.00 72.75 85 ILE A N 1
ATOM 666 C CA . ILE A 1 85 ? -14.984 6.217 6.961 1.00 72.75 85 ILE A CA 1
ATOM 667 C C . ILE A 1 85 ? -15.219 6.228 8.472 1.00 72.75 85 ILE A C 1
ATOM 669 O O . ILE A 1 85 ? -14.855 5.270 9.148 1.00 72.75 85 ILE A O 1
ATOM 673 N N . GLU A 1 86 ? -15.896 7.249 9.006 1.00 71.25 86 GLU A N 1
ATOM 674 C CA . GLU A 1 86 ? -16.204 7.314 10.440 1.00 71.25 86 GLU A CA 1
ATOM 675 C C . GLU A 1 86 ? -17.089 6.149 10.894 1.00 71.25 86 GLU A C 1
ATOM 677 O O . GLU A 1 86 ? -16.809 5.521 11.914 1.00 71.25 86 GLU A O 1
ATOM 682 N N . LYS A 1 87 ? -18.114 5.798 10.104 1.00 75.62 87 LYS A N 1
ATOM 683 C CA . LYS A 1 87 ? -18.993 4.651 10.385 1.00 75.62 87 LYS A CA 1
ATOM 684 C C . LYS A 1 87 ? -18.241 3.326 10.325 1.00 75.62 87 LYS A C 1
ATOM 686 O O . LYS A 1 87 ? -18.454 2.465 11.178 1.00 75.62 87 LYS A O 1
ATOM 691 N N . TRP A 1 88 ? -17.358 3.158 9.343 1.00 76.06 88 TRP A N 1
ATOM 692 C CA . TRP A 1 88 ? -16.531 1.961 9.219 1.00 76.06 88 TRP A CA 1
ATOM 693 C C . TRP A 1 88 ? -15.545 1.844 10.386 1.00 76.06 88 TRP A C 1
ATOM 695 O O . TRP A 1 88 ? -15.500 0.801 11.036 1.00 76.06 88 TRP A O 1
ATOM 705 N N . ILE A 1 89 ? -14.837 2.925 10.729 1.00 75.94 89 ILE A N 1
ATOM 706 C CA . ILE A 1 89 ? -13.933 2.978 11.886 1.00 75.94 89 ILE A CA 1
ATOM 707 C C . ILE A 1 89 ? -14.701 2.678 13.175 1.00 75.94 89 ILE A C 1
ATOM 709 O O . ILE A 1 89 ? -14.248 1.856 13.968 1.00 75.94 89 ILE A O 1
ATOM 713 N N . ALA A 1 90 ? -15.874 3.283 13.379 1.00 74.88 90 ALA A N 1
ATOM 714 C CA . ALA A 1 90 ? -16.719 3.024 14.542 1.00 74.88 90 ALA A CA 1
ATOM 715 C C . ALA A 1 90 ? -17.184 1.559 14.596 1.00 74.88 90 ALA A C 1
ATOM 717 O O . ALA A 1 90 ? -17.108 0.932 15.651 1.00 74.88 90 ALA A O 1
ATOM 718 N N . GLY A 1 91 ? -17.593 0.977 13.466 1.00 79.06 91 GLY A N 1
ATOM 719 C CA . GLY A 1 91 ? -18.009 -0.424 13.380 1.00 79.06 91 GLY A CA 1
ATOM 720 C C . GLY A 1 91 ? -16.873 -1.409 13.670 1.00 79.06 91 GLY A C 1
ATOM 721 O O . GLY A 1 91 ? -17.054 -2.354 14.439 1.00 79.06 91 GLY A O 1
ATOM 722 N N . VAL A 1 92 ? -15.685 -1.174 13.108 1.00 78.44 92 VAL A N 1
ATOM 723 C CA . VAL A 1 92 ? -14.481 -1.978 13.378 1.00 78.44 92 VAL A CA 1
ATOM 724 C C . VAL A 1 92 ? -14.060 -1.818 14.838 1.00 78.44 92 VAL A C 1
ATOM 726 O O . VAL A 1 92 ? -13.767 -2.808 15.503 1.00 78.44 92 VAL A O 1
ATOM 729 N N . ARG A 1 93 ? -14.114 -0.597 15.381 1.00 78.12 93 ARG A N 1
ATOM 730 C CA . ARG A 1 93 ? -13.816 -0.319 16.789 1.00 78.12 93 ARG A CA 1
ATOM 731 C C . ARG A 1 93 ? -14.738 -1.085 17.732 1.00 78.12 93 ARG A C 1
ATOM 733 O O . ARG A 1 93 ? -14.246 -1.704 18.666 1.00 78.12 93 ARG A O 1
ATOM 740 N N . VAL A 1 94 ? -16.048 -1.062 17.485 1.00 76.94 94 VAL A N 1
ATOM 741 C CA . VAL A 1 94 ? -17.042 -1.766 18.313 1.00 76.94 94 VAL A CA 1
ATOM 742 C C . VAL A 1 94 ? -16.842 -3.278 18.241 1.00 76.94 94 VAL A C 1
ATOM 744 O O . VAL A 1 94 ? -16.929 -3.949 19.263 1.00 76.94 94 VAL A O 1
ATOM 747 N N . LYS A 1 95 ? -16.519 -3.821 17.061 1.00 76.56 95 LYS A N 1
ATOM 748 C CA . LYS A 1 95 ? -16.295 -5.264 16.892 1.00 76.56 95 LYS A CA 1
ATOM 749 C C . LYS A 1 95 ? -14.981 -5.757 17.494 1.00 76.56 95 LYS A C 1
ATOM 751 O O . LYS A 1 95 ? -14.944 -6.867 18.010 1.00 76.56 95 LYS A O 1
ATOM 756 N N . LEU A 1 96 ? -13.909 -4.970 17.402 1.00 73.94 96 LEU A N 1
ATOM 757 C CA . LEU A 1 96 ? -12.582 -5.375 17.873 1.00 73.94 96 LEU A CA 1
ATOM 758 C C . LEU A 1 96 ? -12.243 -4.846 19.281 1.00 73.94 96 LEU A C 1
ATOM 760 O O . LEU A 1 96 ? -11.256 -5.282 19.869 1.00 73.94 96 LEU A O 1
ATOM 764 N N . GLY A 1 97 ? -13.021 -3.907 19.827 1.00 72.88 97 GLY A N 1
ATOM 765 C CA . GLY A 1 97 ? -12.773 -3.290 21.135 1.00 72.88 97 GLY A CA 1
ATOM 766 C C . GLY A 1 97 ? -11.468 -2.486 21.213 1.00 72.88 97 GLY A C 1
ATOM 767 O O . GLY A 1 97 ? -10.910 -2.321 22.294 1.00 72.88 97 GLY A O 1
ATOM 768 N N . LEU A 1 98 ? -10.927 -2.027 20.079 1.00 78.25 98 LEU A N 1
ATOM 769 C CA . LEU A 1 98 ? -9.615 -1.369 20.018 1.00 78.25 98 LEU A CA 1
ATOM 770 C C . LEU A 1 98 ? -9.696 0.150 20.269 1.00 78.25 98 LEU A C 1
ATOM 772 O O . LEU A 1 98 ? -10.677 0.792 19.892 1.00 78.25 98 LEU A O 1
ATOM 776 N N . PRO A 1 99 ? -8.656 0.776 20.848 1.00 83.50 99 PRO A N 1
ATOM 777 C CA . PRO A 1 99 ? -8.542 2.232 20.867 1.00 83.50 99 PRO A CA 1
ATOM 778 C C . PRO A 1 99 ? -8.250 2.778 19.459 1.00 83.50 99 PRO A C 1
ATOM 780 O O . PRO A 1 99 ? -7.590 2.128 18.645 1.00 83.50 99 PRO A O 1
ATOM 783 N N . THR A 1 100 ? -8.711 4.000 19.171 1.00 81.50 100 THR A N 1
ATOM 784 C CA . THR A 1 100 ? -8.540 4.665 17.862 1.00 81.50 100 THR A CA 1
ATOM 785 C C . THR A 1 100 ? -7.071 4.803 17.466 1.00 81.50 100 THR A C 1
ATOM 787 O O . THR A 1 100 ? -6.726 4.571 16.312 1.00 81.50 100 THR A O 1
ATOM 790 N N . ALA A 1 101 ? -6.195 5.095 18.431 1.00 85.31 101 ALA A N 1
ATOM 791 C CA . ALA A 1 101 ? -4.756 5.203 18.205 1.00 85.31 101 ALA A CA 1
ATOM 792 C C . ALA A 1 101 ? -4.136 3.880 17.714 1.00 85.31 101 ALA A C 1
ATOM 794 O O . ALA A 1 101 ? -3.343 3.882 16.772 1.00 85.31 101 ALA A O 1
ATOM 795 N N . ALA A 1 102 ? -4.550 2.739 18.284 1.00 87.69 102 ALA A N 1
ATOM 796 C CA . ALA A 1 102 ? -4.099 1.434 17.806 1.00 87.69 102 ALA A CA 1
ATOM 797 C C . ALA A 1 102 ? -4.607 1.171 16.384 1.00 87.69 102 ALA A C 1
ATOM 799 O O . ALA A 1 102 ? -3.837 0.754 15.523 1.00 87.69 102 ALA A O 1
ATOM 800 N N . LEU A 1 103 ? -5.871 1.485 16.096 1.00 86.19 103 LEU A N 1
ATOM 801 C CA . LEU A 1 103 ? -6.435 1.293 14.760 1.00 86.19 103 LEU A CA 1
ATOM 802 C C . LEU A 1 103 ? -5.670 2.082 13.685 1.00 86.19 103 LEU A C 1
ATOM 804 O O . LEU A 1 103 ? -5.320 1.515 12.653 1.00 86.19 103 LEU A O 1
ATOM 808 N N . VAL A 1 104 ? -5.337 3.348 13.950 1.00 89.56 104 VAL A N 1
ATOM 809 C CA . VAL A 1 104 ? -4.539 4.175 13.028 1.00 89.56 104 VAL A CA 1
ATOM 810 C C . VAL A 1 104 ? -3.163 3.558 12.776 1.00 89.56 104 VAL A C 1
ATOM 812 O O . VAL A 1 104 ? -2.740 3.456 11.627 1.00 89.56 104 VAL A O 1
ATOM 815 N N . SER A 1 105 ? -2.481 3.085 13.822 1.00 92.25 105 SER A N 1
ATOM 816 C CA . SER A 1 105 ? -1.168 2.449 13.661 1.00 92.25 105 SER A CA 1
ATOM 817 C C . SER A 1 105 ? -1.223 1.144 12.849 1.00 92.25 105 SER A C 1
ATOM 819 O O . SER A 1 105 ? -0.337 0.899 12.036 1.00 92.25 105 SER A O 1
ATOM 821 N N . PHE A 1 106 ? -2.297 0.354 12.970 1.00 90.50 106 PHE A N 1
ATOM 822 C CA . PHE A 1 106 ? -2.501 -0.835 12.137 1.00 90.50 106 PHE A CA 1
ATOM 823 C C . PHE A 1 106 ? -2.747 -0.479 10.667 1.00 90.50 106 PHE A C 1
ATOM 825 O O . PHE A 1 106 ? -2.192 -1.128 9.782 1.00 90.50 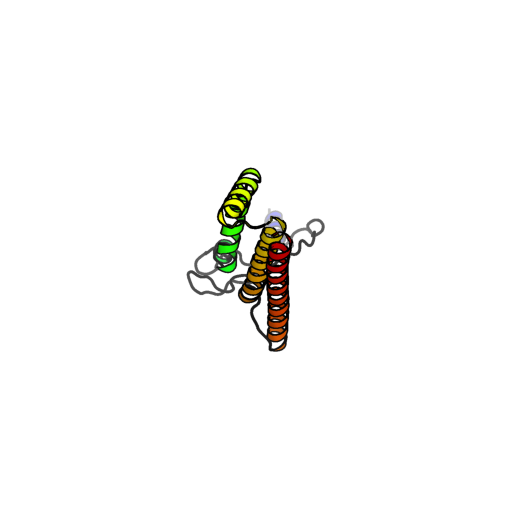106 PHE A O 1
ATOM 832 N N . VAL A 1 107 ? -3.538 0.562 10.387 1.00 91.12 107 VAL A N 1
ATOM 833 C CA . VAL A 1 107 ? -3.751 1.043 9.011 1.00 91.12 107 VAL A CA 1
ATOM 834 C C . VAL A 1 107 ? -2.436 1.525 8.399 1.00 91.12 107 VAL A C 1
ATOM 836 O O . VAL A 1 107 ? -2.124 1.171 7.264 1.00 91.12 107 VAL A O 1
ATOM 839 N N . LEU A 1 108 ? -1.630 2.266 9.163 1.00 94.88 108 LEU A N 1
ATOM 840 C CA . LEU A 1 108 ? -0.305 2.700 8.723 1.00 94.88 108 LEU A CA 1
ATOM 841 C C . LEU A 1 108 ? 0.604 1.506 8.391 1.00 94.88 108 LEU A C 1
ATOM 843 O O . LEU A 1 108 ? 1.288 1.522 7.368 1.00 94.88 108 LEU A O 1
ATOM 847 N N . GLY A 1 109 ? 0.562 0.448 9.202 1.00 95.25 109 GLY A N 1
ATOM 848 C CA . GLY A 1 109 ? 1.310 -0.777 8.933 1.00 95.25 109 GLY A CA 1
ATOM 849 C C . GLY A 1 109 ? 0.892 -1.470 7.645 1.00 95.25 109 GLY A C 1
ATOM 850 O O . GLY A 1 109 ? 1.752 -1.865 6.861 1.00 95.25 109 GLY A O 1
ATOM 851 N N . LEU A 1 110 ? -0.412 -1.539 7.363 1.00 93.69 110 LEU A N 1
ATOM 852 C CA . LEU A 1 110 ? -0.921 -2.076 6.097 1.00 93.69 110 LEU A CA 1
ATOM 853 C C . LEU A 1 110 ? -0.461 -1.249 4.888 1.00 93.69 110 LEU A C 1
ATOM 855 O O . LEU A 1 110 ? -0.090 -1.825 3.867 1.00 93.69 110 LEU A O 1
ATOM 859 N N . ILE A 1 111 ? -0.426 0.082 5.008 1.00 94.12 111 ILE A N 1
ATOM 860 C CA . ILE A 1 111 ? 0.107 0.968 3.961 1.00 94.12 111 ILE A CA 1
ATOM 861 C C . ILE A 1 111 ? 1.597 0.689 3.731 1.00 94.12 111 ILE A C 1
ATOM 863 O O . ILE A 1 111 ? 2.031 0.582 2.586 1.00 94.12 111 ILE A O 1
ATOM 867 N N . CYS A 1 112 ? 2.376 0.510 4.801 1.00 95.44 112 CYS A N 1
ATOM 868 C CA . CYS A 1 112 ? 3.789 0.151 4.690 1.00 95.44 112 CYS A CA 1
ATOM 869 C C . CYS A 1 112 ? 3.990 -1.204 3.985 1.00 95.44 112 CYS A C 1
ATOM 871 O O . CYS A 1 112 ? 4.820 -1.310 3.086 1.00 95.44 112 CYS A O 1
ATOM 873 N N . VAL A 1 113 ? 3.190 -2.224 4.320 1.00 95.06 113 VAL A N 1
ATOM 874 C CA . VAL A 1 113 ? 3.223 -3.528 3.630 1.00 95.06 113 VAL A CA 1
ATOM 875 C C . VAL A 1 113 ? 2.894 -3.375 2.144 1.00 95.06 113 VAL A C 1
ATOM 877 O O . VAL A 1 113 ? 3.587 -3.944 1.301 1.00 95.06 113 VAL A O 1
ATOM 880 N N . ALA A 1 114 ? 1.882 -2.573 1.803 1.00 92.94 114 ALA A N 1
ATOM 881 C CA . ALA A 1 114 ? 1.552 -2.283 0.411 1.00 92.94 114 ALA A CA 1
ATOM 882 C C . ALA A 1 114 ? 2.710 -1.580 -0.318 1.00 92.94 114 ALA A C 1
ATOM 884 O O . ALA A 1 114 ? 2.990 -1.915 -1.468 1.00 92.94 114 ALA A O 1
ATOM 885 N N . GLY A 1 115 ? 3.429 -0.676 0.358 1.00 90.44 115 GLY A N 1
ATOM 886 C CA . GLY A 1 115 ? 4.666 -0.070 -0.139 1.00 90.44 115 GLY A CA 1
ATOM 887 C C . GLY A 1 115 ? 5.731 -1.116 -0.477 1.00 90.44 115 GLY A C 1
ATOM 888 O O . GLY A 1 115 ? 6.227 -1.140 -1.602 1.00 90.44 115 GLY A O 1
ATOM 889 N N . ALA A 1 116 ? 6.009 -2.051 0.438 1.00 92.75 116 ALA A N 1
ATOM 890 C CA . ALA A 1 116 ? 6.973 -3.132 0.212 1.00 92.75 116 ALA A CA 1
ATOM 891 C C . ALA A 1 116 ? 6.610 -4.006 -1.006 1.00 92.75 116 ALA A C 1
ATOM 893 O O . ALA A 1 116 ? 7.480 -4.353 -1.808 1.00 92.75 116 ALA A O 1
ATOM 894 N N . VAL A 1 117 ? 5.323 -4.335 -1.170 1.00 90.12 117 VAL A N 1
ATOM 895 C CA . VAL A 1 117 ? 4.827 -5.084 -2.337 1.00 90.12 117 VAL A CA 1
ATOM 896 C C . VAL A 1 117 ? 4.959 -4.250 -3.613 1.00 90.12 117 VAL A C 1
ATOM 898 O O . VAL A 1 117 ? 5.485 -4.739 -4.611 1.00 90.12 117 VAL A O 1
ATOM 901 N N . GLY A 1 118 ? 4.544 -2.981 -3.578 1.00 88.00 118 GLY A N 1
ATOM 902 C CA . GLY A 1 118 ? 4.567 -2.072 -4.724 1.00 88.00 118 GLY A CA 1
ATOM 903 C C . GLY A 1 118 ? 5.968 -1.867 -5.294 1.00 88.00 118 GLY A C 1
ATOM 904 O O . GLY A 1 118 ? 6.151 -1.932 -6.508 1.00 88.00 118 GLY A O 1
ATOM 905 N N . VAL A 1 119 ? 6.979 -1.733 -4.432 1.00 87.25 119 VAL A N 1
ATOM 906 C CA . VAL A 1 119 ? 8.392 -1.663 -4.845 1.00 87.25 119 VAL A CA 1
ATOM 907 C C . VAL A 1 119 ? 8.782 -2.882 -5.678 1.00 87.25 119 VAL A C 1
ATOM 909 O O . VAL A 1 119 ? 9.490 -2.757 -6.673 1.00 87.25 119 VAL A O 1
ATOM 912 N N . GLY A 1 120 ? 8.295 -4.067 -5.311 1.00 80.12 120 GLY A N 1
ATOM 913 C CA . GLY A 1 120 ? 8.580 -5.281 -6.061 1.00 80.12 120 GLY A CA 1
ATOM 914 C C . GLY A 1 120 ? 7.858 -5.421 -7.392 1.00 80.12 120 GLY A C 1
ATOM 915 O O . GLY A 1 120 ? 8.338 -6.161 -8.244 1.00 80.12 120 GLY A O 1
ATOM 916 N N . LEU A 1 121 ? 6.742 -4.719 -7.565 1.00 83.38 121 LEU A N 1
ATOM 917 C CA . LEU A 1 121 ? 5.966 -4.730 -8.802 1.00 83.38 121 LEU A CA 1
ATOM 918 C C . LEU A 1 121 ? 6.413 -3.642 -9.788 1.00 83.38 121 LEU A C 1
ATOM 920 O O . LEU A 1 121 ? 6.238 -3.815 -10.989 1.00 83.38 121 LEU A O 1
ATOM 924 N N . ILE A 1 122 ? 6.960 -2.525 -9.294 1.00 81.44 122 ILE A N 1
ATOM 925 C CA . ILE A 1 122 ? 7.321 -1.359 -10.118 1.00 81.44 122 ILE A CA 1
ATOM 926 C C . ILE A 1 122 ? 8.774 -1.428 -10.603 1.00 81.44 122 ILE A C 1
ATOM 928 O O . ILE A 1 122 ? 9.048 -1.096 -11.755 1.00 81.44 122 ILE A O 1
ATOM 932 N N . PHE A 1 123 ? 9.713 -1.844 -9.749 1.00 79.06 123 PHE A N 1
ATOM 933 C CA . PHE A 1 123 ? 11.134 -1.817 -10.091 1.00 79.06 123 PHE A CA 1
ATOM 934 C C . PHE A 1 123 ? 11.591 -3.152 -10.687 1.00 79.06 123 PHE A C 1
ATOM 936 O O . PHE A 1 123 ? 11.664 -4.168 -9.994 1.00 79.06 123 PHE A O 1
ATOM 943 N N . THR A 1 124 ? 11.930 -3.137 -11.981 1.00 75.00 124 THR A N 1
ATOM 944 C CA . THR A 1 124 ? 12.586 -4.262 -12.660 1.00 75.00 124 THR A CA 1
ATOM 945 C C . THR A 1 124 ? 14.096 -4.202 -12.440 1.00 75.00 124 THR A C 1
ATOM 947 O O . THR A 1 124 ? 14.713 -3.151 -12.592 1.00 75.00 124 THR A O 1
ATOM 950 N N . VAL A 1 125 ? 14.708 -5.333 -12.096 1.00 73.19 125 VAL A N 1
ATOM 951 C CA . VAL A 1 125 ? 16.154 -5.424 -11.847 1.00 73.19 125 VAL A CA 1
ATOM 952 C C . VAL A 1 125 ? 16.910 -5.680 -13.148 1.00 73.19 125 VAL A C 1
ATOM 954 O O . VAL A 1 125 ? 16.663 -6.683 -13.809 1.00 73.19 125 VAL A O 1
ATOM 957 N N . GLN A 1 126 ? 17.819 -4.772 -13.512 1.00 77.12 126 GLN A N 1
ATOM 958 C CA . GLN A 1 126 ? 18.717 -4.923 -14.668 1.00 77.12 126 GLN A CA 1
ATOM 959 C C . GLN A 1 126 ? 20.165 -5.188 -14.228 1.00 77.12 126 GLN A C 1
ATOM 961 O O . GLN A 1 126 ? 20.917 -5.857 -14.932 1.00 77.12 126 GLN A O 1
ATOM 966 N N . THR A 1 127 ? 20.550 -4.714 -13.036 1.00 84.75 127 THR A N 1
ATOM 967 C CA . THR A 1 127 ? 21.888 -4.903 -12.461 1.00 84.75 127 THR A CA 1
ATOM 968 C C . THR A 1 127 ? 21.838 -5.426 -11.019 1.00 84.75 127 THR A C 1
ATOM 970 O O . THR A 1 127 ? 20.813 -5.357 -10.336 1.00 84.75 127 THR A O 1
ATOM 973 N N . THR A 1 128 ? 22.964 -5.949 -10.520 1.00 84.38 128 THR A N 1
ATOM 974 C CA . THR A 1 128 ? 23.097 -6.398 -9.120 1.00 84.38 128 THR A CA 1
ATOM 975 C C . THR A 1 128 ? 22.995 -5.242 -8.119 1.00 84.38 128 THR A C 1
ATOM 977 O O . THR A 1 128 ? 22.506 -5.442 -7.008 1.00 84.38 128 THR A O 1
ATOM 980 N N . LEU A 1 129 ? 23.400 -4.033 -8.523 1.00 82.88 129 LEU A N 1
ATOM 981 C CA . LEU A 1 129 ? 23.255 -2.802 -7.741 1.00 82.88 129 LEU A CA 1
ATOM 982 C C . LEU A 1 129 ? 21.780 -2.388 -7.617 1.00 82.88 129 LEU A C 1
ATOM 984 O O . LEU A 1 129 ? 21.322 -2.092 -6.513 1.00 82.88 129 LEU A O 1
ATOM 988 N N . ASP A 1 130 ? 21.011 -2.470 -8.709 1.00 83.31 130 ASP A N 1
ATOM 989 C CA . ASP A 1 130 ? 19.563 -2.208 -8.680 1.00 83.31 130 ASP A CA 1
ATOM 990 C C . ASP A 1 130 ? 18.834 -3.201 -7.773 1.00 83.31 130 ASP A C 1
ATOM 992 O O . ASP A 1 130 ? 17.922 -2.832 -7.033 1.00 83.31 130 ASP A O 1
ATOM 996 N N . TRP A 1 131 ? 19.263 -4.467 -7.781 1.00 86.81 131 TRP A N 1
ATOM 997 C CA . TRP A 1 131 ? 18.692 -5.480 -6.899 1.00 86.81 131 TRP A CA 1
ATOM 998 C C . TRP A 1 131 ? 18.906 -5.136 -5.425 1.00 86.81 131 TRP A C 1
ATOM 1000 O O . TRP A 1 131 ? 17.962 -5.215 -4.640 1.00 86.81 131 TRP A O 1
ATOM 1010 N N . GLN A 1 132 ? 20.110 -4.698 -5.043 1.00 88.56 132 GLN A N 1
ATOM 1011 C CA . GLN A 1 132 ? 20.381 -4.268 -3.669 1.00 88.56 132 GLN A CA 1
ATOM 1012 C C . GLN A 1 132 ? 19.509 -3.072 -3.269 1.00 88.56 132 GLN A C 1
ATOM 1014 O O . GLN A 1 132 ? 18.907 -3.096 -2.196 1.00 88.56 132 GLN A O 1
ATOM 1019 N N . ALA A 1 133 ? 19.381 -2.069 -4.142 1.00 89.19 133 ALA A N 1
ATOM 1020 C CA . ALA A 1 133 ? 18.560 -0.888 -3.882 1.00 89.19 133 ALA A CA 1
ATOM 1021 C C . ALA A 1 133 ? 17.080 -1.247 -3.651 1.00 89.19 133 ALA A C 1
ATOM 1023 O O . ALA A 1 133 ? 16.470 -0.788 -2.683 1.00 89.19 133 ALA A O 1
ATOM 1024 N N . VAL A 1 134 ? 16.522 -2.134 -4.483 1.00 89.25 134 VAL A N 1
ATOM 1025 C CA . VAL A 1 134 ? 15.142 -2.627 -4.346 1.00 89.25 134 VAL A CA 1
ATOM 1026 C C . VAL A 1 134 ? 14.938 -3.363 -3.021 1.00 89.25 134 VAL A C 1
ATOM 1028 O O . VAL A 1 134 ? 13.910 -3.172 -2.368 1.00 89.25 134 VAL A O 1
ATOM 1031 N N . GLN A 1 135 ? 15.899 -4.186 -2.592 1.00 89.44 135 GLN A N 1
ATOM 1032 C CA . GLN A 1 135 ? 15.784 -4.901 -1.318 1.00 89.44 135 GLN A CA 1
ATOM 1033 C C . GLN A 1 135 ? 15.868 -3.965 -0.115 1.00 89.44 135 GLN A C 1
ATOM 1035 O O . GLN A 1 135 ? 15.071 -4.118 0.808 1.00 89.44 135 GLN A O 1
ATOM 1040 N N . VAL A 1 136 ? 16.771 -2.979 -0.126 1.00 93.62 136 VAL A N 1
ATOM 1041 C CA . VAL A 1 136 ? 16.863 -1.986 0.959 1.00 93.62 136 VAL A CA 1
ATOM 1042 C C . VAL A 1 136 ? 15.546 -1.230 1.099 1.00 93.62 136 VAL A C 1
ATOM 1044 O O . VAL A 1 136 ? 15.000 -1.171 2.197 1.00 93.62 136 VAL A O 1
ATOM 1047 N N . TRP A 1 137 ? 14.969 -0.770 -0.014 1.00 91.12 137 TRP A N 1
ATOM 1048 C CA . TRP A 1 137 ? 13.654 -0.129 -0.006 1.00 91.12 137 TRP A CA 1
ATOM 1049 C C . TRP A 1 137 ? 12.579 -1.037 0.599 1.00 91.12 137 TRP A C 1
ATOM 1051 O O . TRP A 1 137 ? 11.838 -0.619 1.485 1.00 91.12 137 TRP A O 1
ATOM 1061 N N . ARG A 1 138 ? 12.502 -2.308 0.180 1.00 92.31 138 ARG A N 1
ATOM 1062 C CA . ARG A 1 138 ? 11.546 -3.270 0.760 1.00 92.31 138 ARG A CA 1
ATOM 1063 C C . ARG A 1 138 ? 11.749 -3.444 2.265 1.00 92.31 138 ARG A C 1
ATOM 1065 O O . ARG A 1 138 ? 10.765 -3.506 2.997 1.00 92.31 138 ARG A O 1
ATOM 1072 N N . ILE A 1 139 ? 12.997 -3.519 2.722 1.00 94.44 139 ILE A N 1
ATOM 1073 C CA . ILE A 1 139 ? 13.327 -3.659 4.143 1.00 94.44 139 ILE A CA 1
ATOM 1074 C C . ILE A 1 139 ? 12.850 -2.432 4.927 1.00 94.44 139 ILE A C 1
ATOM 1076 O O . ILE A 1 139 ? 12.221 -2.610 5.965 1.00 94.44 139 ILE A O 1
ATOM 1080 N N . GLU A 1 140 ? 13.061 -1.211 4.433 1.00 95.38 140 GLU A N 1
ATOM 1081 C CA . GLU A 1 140 ? 12.576 0.015 5.089 1.00 95.38 140 GLU A CA 1
ATOM 1082 C C . GLU A 1 140 ? 11.051 0.007 5.272 1.00 95.38 140 GLU A C 1
ATOM 1084 O O . GLU A 1 140 ? 10.553 0.240 6.378 1.00 95.38 140 GLU A O 1
ATOM 1089 N N . TRP A 1 141 ? 10.304 -0.356 4.225 1.00 96.50 141 TRP A N 1
ATOM 1090 C CA . TRP A 1 141 ? 8.845 -0.492 4.293 1.00 96.50 141 TRP A CA 1
ATOM 1091 C C . TRP A 1 141 ? 8.398 -1.571 5.293 1.00 96.50 141 TRP A C 1
ATOM 1093 O O . TRP A 1 141 ? 7.443 -1.372 6.048 1.00 96.50 141 TRP A O 1
ATOM 1103 N N . LEU A 1 142 ? 9.096 -2.710 5.351 1.00 95.75 142 LEU A N 1
ATOM 1104 C CA . LEU A 1 142 ? 8.793 -3.789 6.300 1.00 95.75 142 LEU A CA 1
ATOM 1105 C C . LEU A 1 142 ? 9.152 -3.428 7.749 1.00 95.75 142 LEU A C 1
ATOM 1107 O O . LEU A 1 142 ? 8.441 -3.825 8.679 1.00 95.75 142 LEU A O 1
ATOM 1111 N N . LEU A 1 143 ? 10.218 -2.656 7.958 1.00 97.19 143 LEU A N 1
ATOM 1112 C CA . LEU A 1 143 ? 10.575 -2.118 9.269 1.00 97.19 143 LEU A CA 1
ATOM 1113 C C . LEU A 1 143 ? 9.521 -1.116 9.747 1.00 97.19 143 LEU A C 1
ATOM 1115 O O . LEU A 1 143 ? 9.081 -1.203 10.894 1.00 97.19 143 LEU A O 1
ATOM 1119 N N . GLY A 1 144 ? 9.047 -0.235 8.861 1.00 96.06 144 GLY A N 1
ATOM 1120 C CA . GLY A 1 144 ? 7.929 0.667 9.143 1.00 96.06 144 GLY A CA 1
ATOM 1121 C C . GLY A 1 144 ? 6.642 -0.084 9.505 1.00 96.06 144 GLY A C 1
ATOM 1122 O O . GLY A 1 144 ? 6.002 0.229 10.515 1.00 96.06 144 GLY A O 1
ATOM 1123 N N . ALA A 1 145 ? 6.302 -1.139 8.755 1.00 96.88 145 ALA A N 1
ATOM 1124 C CA . ALA A 1 145 ? 5.168 -2.010 9.074 1.00 96.88 145 ALA A CA 1
ATOM 1125 C C . ALA A 1 145 ? 5.312 -2.626 10.472 1.00 96.88 145 ALA A C 1
ATOM 1127 O O . ALA A 1 145 ? 4.421 -2.496 11.309 1.00 96.88 145 ALA A O 1
ATOM 1128 N N . SER A 1 146 ? 6.466 -3.229 10.755 1.00 96.75 146 SER A N 1
ATOM 1129 C CA . SER A 1 146 ? 6.745 -3.865 12.043 1.00 96.75 146 SER A CA 1
ATOM 1130 C C . SER A 1 146 ? 6.645 -2.871 13.205 1.00 96.75 146 SER A C 1
ATOM 1132 O O . SER A 1 146 ? 5.963 -3.144 14.192 1.00 96.75 146 SER A O 1
ATOM 1134 N N . ALA A 1 147 ? 7.259 -1.690 13.075 1.00 97.25 147 ALA A N 1
ATOM 1135 C CA . ALA A 1 147 ? 7.219 -0.641 14.091 1.00 97.25 147 ALA A CA 1
ATOM 1136 C C . ALA A 1 147 ? 5.791 -0.138 14.349 1.00 97.25 147 ALA A C 1
ATOM 1138 O O . ALA A 1 147 ? 5.383 0.007 15.501 1.00 97.25 147 ALA A O 1
ATOM 1139 N N . SER A 1 148 ? 5.007 0.082 13.292 1.00 95.50 148 SER A N 1
ATOM 1140 C CA . SER A 1 148 ? 3.621 0.545 13.419 1.00 95.50 148 SER A CA 1
ATOM 1141 C C . SER A 1 148 ? 2.697 -0.502 14.057 1.00 95.50 148 SER A C 1
ATOM 1143 O O . SER A 1 148 ? 1.893 -0.153 14.921 1.00 95.50 148 SER A O 1
ATOM 1145 N N . PHE A 1 149 ? 2.855 -1.792 13.739 1.00 94.81 149 PHE A N 1
ATOM 1146 C CA . PHE A 1 149 ? 2.093 -2.857 14.396 1.00 94.81 149 PHE A CA 1
ATOM 1147 C C . PHE A 1 149 ? 2.464 -3.008 15.871 1.00 94.81 149 PHE A C 1
ATOM 1149 O O . PHE A 1 149 ? 1.575 -3.133 16.715 1.00 94.81 149 PHE A O 1
ATOM 1156 N N . LEU A 1 150 ? 3.757 -2.937 16.206 1.00 95.69 150 LEU A N 1
ATOM 1157 C CA . LEU A 1 150 ? 4.204 -2.943 17.600 1.00 95.69 150 LEU A CA 1
ATOM 1158 C C . LEU A 1 150 ? 3.646 -1.742 18.366 1.00 95.69 150 LEU A C 1
ATOM 1160 O O . LEU A 1 150 ? 3.122 -1.916 19.467 1.00 95.69 150 LEU A O 1
ATOM 1164 N N . ALA A 1 151 ? 3.678 -0.547 17.771 1.00 93.94 151 ALA A N 1
ATOM 1165 C CA . ALA A 1 151 ? 3.058 0.640 18.350 1.00 93.94 151 ALA A CA 1
ATOM 1166 C C . ALA A 1 151 ? 1.558 0.421 18.602 1.00 93.94 151 ALA A C 1
ATOM 1168 O O . ALA A 1 151 ? 1.071 0.734 19.686 1.00 93.94 151 ALA A O 1
ATOM 1169 N N . GLY A 1 152 ? 0.832 -0.195 17.667 1.00 91.31 152 GLY A N 1
ATOM 1170 C CA . GLY A 1 152 ? -0.586 -0.511 17.843 1.00 91.31 152 GLY A CA 1
ATOM 1171 C C . GLY A 1 152 ? -0.880 -1.483 18.973 1.00 91.31 152 GLY A C 1
ATOM 1172 O O . GLY A 1 152 ? -1.820 -1.274 19.743 1.00 91.31 152 GLY A O 1
ATOM 1173 N N . ILE A 1 153 ? -0.052 -2.516 19.119 1.00 90.62 153 ILE A N 1
ATOM 1174 C CA . ILE A 1 153 ? -0.159 -3.478 20.220 1.00 90.62 153 ILE A CA 1
ATOM 1175 C C . ILE A 1 153 ? 0.120 -2.788 21.563 1.00 90.62 153 ILE A C 1
ATOM 1177 O O . ILE A 1 153 ? -0.633 -2.984 22.520 1.00 90.62 153 ILE A O 1
ATOM 1181 N N . LEU A 1 154 ? 1.157 -1.948 21.632 1.00 91.06 154 LEU A N 1
ATOM 1182 C CA . LEU A 1 154 ? 1.504 -1.193 22.839 1.00 91.06 154 LEU A CA 1
ATOM 1183 C C . LEU A 1 154 ? 0.402 -0.198 23.225 1.00 91.06 154 LEU A C 1
ATOM 1185 O O . LEU A 1 154 ? -0.001 -0.168 24.386 1.00 91.06 154 LEU A O 1
ATOM 1189 N N . LEU A 1 155 ? -0.145 0.539 22.254 1.00 89.38 155 LEU A N 1
ATOM 1190 C CA . LEU A 1 155 ? -1.241 1.491 22.464 1.00 89.38 155 LEU A CA 1
ATOM 1191 C C . LEU A 1 155 ? -2.529 0.802 22.925 1.00 89.38 155 LEU A C 1
ATOM 1193 O O . LEU A 1 155 ? -3.258 1.338 23.759 1.00 89.38 155 LEU A O 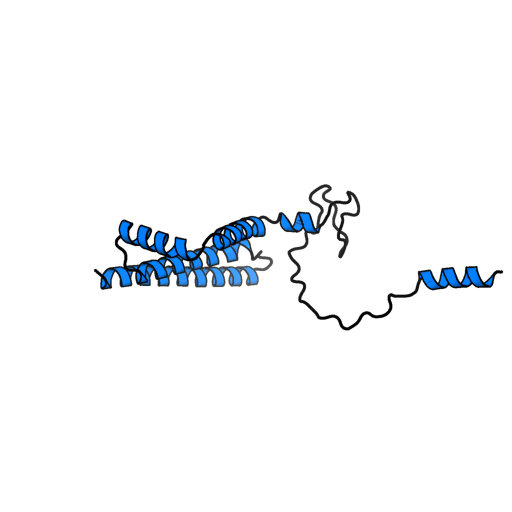1
ATOM 1197 N N . LYS A 1 156 ? -2.811 -0.405 22.419 1.00 86.31 156 LYS A N 1
ATOM 1198 C CA . LYS A 1 156 ? -3.922 -1.230 22.908 1.00 86.31 156 LYS A CA 1
ATOM 1199 C C . LYS A 1 156 ? -3.712 -1.646 24.361 1.00 86.31 156 LYS A C 1
ATOM 1201 O O . LYS A 1 156 ? -4.665 -1.611 25.131 1.00 86.31 156 LYS A O 1
ATOM 1206 N N . LYS A 1 157 ? -2.489 -2.036 24.730 1.00 84.50 157 LYS A N 1
ATOM 1207 C CA . LYS A 1 157 ? -2.156 -2.450 26.099 1.00 84.50 157 LYS A CA 1
ATOM 1208 C C . LYS A 1 157 ? -2.251 -1.290 27.091 1.00 84.50 157 LYS A C 1
ATOM 1210 O O . LYS A 1 157 ? -2.711 -1.511 28.196 1.00 84.50 157 LYS A O 1
ATOM 1215 N N . SER A 1 158 ? -1.833 -0.081 26.715 1.00 78.69 158 SER A N 1
ATOM 1216 C CA . SER A 1 158 ? -1.913 1.097 27.594 1.00 78.69 158 SER A CA 1
ATOM 1217 C C . SER A 1 158 ? -3.328 1.650 27.770 1.00 78.69 158 SER A C 1
ATOM 1219 O O . SER A 1 158 ? -3.571 2.398 28.708 1.00 78.69 158 SER A O 1
ATOM 1221 N N . ALA A 1 159 ? -4.236 1.353 26.838 1.00 70.06 159 ALA A N 1
ATOM 1222 C CA . ALA A 1 159 ? -5.615 1.837 26.864 1.00 70.06 159 ALA A CA 1
ATOM 1223 C C . ALA A 1 159 ? -6.602 0.864 27.537 1.00 70.06 159 ALA A C 1
ATOM 1225 O O . ALA A 1 159 ? -7.780 1.202 27.653 1.00 70.06 159 ALA A O 1
ATOM 1226 N N . SER A 1 160 ? -6.140 -0.334 27.911 1.00 56.47 160 SER A N 1
ATOM 1227 C CA . SER A 1 160 ? -6.897 -1.360 28.635 1.00 56.47 160 SER A CA 1
ATOM 1228 C C . SER A 1 160 ? -6.468 -1.416 30.091 1.00 56.47 160 SER A C 1
ATOM 1230 O O . SER A 1 160 ? -7.310 -1.898 30.876 1.00 56.47 160 SER A O 1
#

Radius of gyration: 26.9 Å; chains: 1; bounding box: 42×40×95 Å

pLDDT: mean 75.22, std 15.56, range [40.03, 97.25]

Foldseek 3Di:
DCVVVVVVVVVVPDDPDDDPDDPPPPPPPLPFDQADPPPRHGDDVPDQARPPPRHGRVVVSCPPPLNPVVVVVVVVVVVPDVVVVVVVLVVVCVVVVFDPLLVVLQVQLVVLQVQLVSLVVPDDDPDPVSVVVSVVSSVVSNVSSVVSNVSSVVRRVVVD